Protein AF-A0A0M2U5V4-F1 (afdb_monomer)

Secondary structure (DSSP, 8-state):
-----HHHHHHHHHHHHHHH-TTHHHHHHHHHHHHHHHHHHHHHTTS---------

Mean predicted aligned error: 9.77 Å

Structure (mmCIF, N/CA/C/O backbone):
data_AF-A0A0M2U5V4-F1
#
_entry.id   AF-A0A0M2U5V4-F1
#
loop_
_atom_site.group_PDB
_atom_site.id
_atom_site.type_symbol
_atom_site.label_atom_id
_atom_site.label_alt_id
_atom_site.label_comp_id
_atom_site.label_asym_id
_atom_site.label_entity_id
_atom_site.label_seq_id
_atom_site.pdbx_PDB_ins_code
_atom_site.Cartn_x
_atom_site.Cartn_y
_atom_site.Cartn_z
_atom_site.occupancy
_atom_site.B_iso_or_equiv
_atom_site.auth_seq_id
_atom_site.auth_comp_id
_atom_site.auth_asym_id
_atom_site.auth_atom_id
_atom_site.pdbx_PDB_model_num
ATOM 1 N N . MET A 1 1 ? 27.525 -4.513 0.562 1.00 68.75 1 MET A N 1
ATOM 2 C CA . MET A 1 1 ? 26.244 -5.253 0.568 1.00 68.75 1 MET A CA 1
ATOM 3 C C . MET A 1 1 ? 25.290 -4.494 -0.340 1.00 68.75 1 MET A C 1
ATOM 5 O O . MET A 1 1 ? 25.273 -3.273 -0.211 1.00 68.75 1 MET A O 1
ATOM 9 N N . PRO A 1 2 ? 24.583 -5.138 -1.283 1.00 74.19 2 PRO A N 1
ATOM 10 C CA . PRO A 1 2 ? 23.587 -4.443 -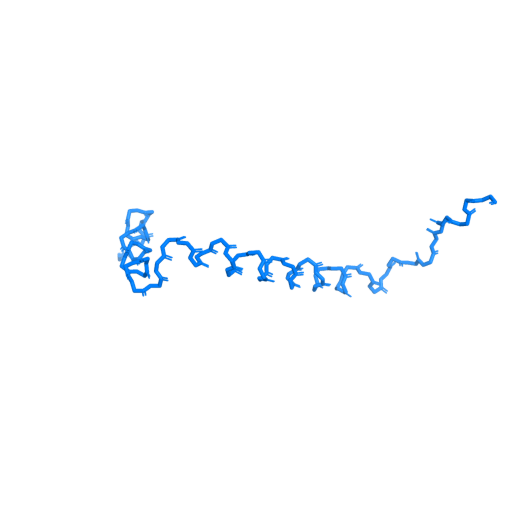2.093 1.00 74.19 2 PRO A CA 1
ATOM 11 C C . PRO A 1 2 ? 22.495 -3.916 -1.158 1.00 74.19 2 PRO A C 1
ATOM 13 O O . PRO A 1 2 ? 21.845 -4.685 -0.455 1.00 74.19 2 PRO A O 1
ATOM 16 N N . SER A 1 3 ? 22.373 -2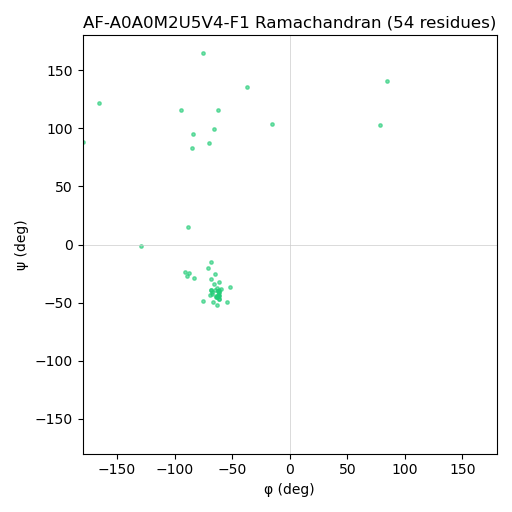.595 -1.084 1.00 80.00 3 SER A N 1
ATOM 17 C CA . SER A 1 3 ? 21.318 -1.933 -0.327 1.00 80.00 3 SER A CA 1
ATOM 18 C C . SER A 1 3 ? 20.196 -1.652 -1.309 1.00 80.00 3 SER A C 1
ATOM 20 O O . SER A 1 3 ? 20.408 -0.923 -2.277 1.00 80.00 3 SER A O 1
ATOM 22 N N . ILE A 1 4 ? 19.034 -2.268 -1.098 1.00 85.38 4 ILE A N 1
ATOM 23 C CA . ILE A 1 4 ? 17.848 -2.022 -1.918 1.00 85.38 4 ILE A CA 1
ATOM 24 C C . ILE A 1 4 ? 17.429 -0.574 -1.677 1.00 85.38 4 ILE A C 1
ATOM 26 O O . ILE A 1 4 ? 16.835 -0.234 -0.653 1.00 85.38 4 ILE A O 1
ATOM 30 N N . GLY A 1 5 ? 17.817 0.292 -2.608 1.00 91.56 5 GLY A N 1
ATOM 31 C CA . GLY A 1 5 ? 17.492 1.705 -2.559 1.00 91.56 5 GLY A CA 1
ATOM 32 C C . GLY A 1 5 ? 16.032 1.961 -2.941 1.00 91.56 5 GLY A C 1
ATOM 33 O O . GLY A 1 5 ? 15.393 1.114 -3.573 1.00 91.56 5 GLY A O 1
ATOM 34 N N . PRO A 1 6 ? 15.506 3.161 -2.635 1.00 94.12 6 PRO A N 1
ATOM 35 C CA . PRO A 1 6 ? 14.168 3.575 -3.061 1.00 94.12 6 PRO A CA 1
ATOM 36 C C . PRO A 1 6 ? 13.944 3.391 -4.570 1.00 94.12 6 PRO A C 1
ATOM 38 O O . PRO A 1 6 ? 12.871 2.970 -4.988 1.00 94.12 6 PRO A O 1
ATOM 41 N N . THR A 1 7 ? 14.978 3.635 -5.381 1.00 93.19 7 THR A N 1
ATOM 42 C CA . THR A 1 7 ? 14.959 3.445 -6.838 1.00 93.19 7 THR A CA 1
ATOM 43 C C . THR A 1 7 ? 14.709 1.991 -7.241 1.00 93.19 7 THR A C 1
ATOM 45 O O . THR A 1 7 ? 13.893 1.729 -8.121 1.00 93.19 7 THR A O 1
ATOM 48 N N . GLU A 1 8 ? 15.373 1.037 -6.585 1.00 93.00 8 GLU A N 1
ATOM 49 C CA . GLU A 1 8 ? 15.227 -0.390 -6.889 1.00 93.00 8 GLU A CA 1
ATOM 50 C C . GLU A 1 8 ? 13.831 -0.893 -6.504 1.00 93.00 8 GLU A C 1
ATOM 52 O O . GLU A 1 8 ? 13.197 -1.640 -7.251 1.00 93.00 8 GLU A O 1
ATOM 57 N N . LEU A 1 9 ? 13.310 -0.415 -5.369 1.00 94.06 9 LEU A N 1
ATOM 58 C CA . LEU A 1 9 ? 11.957 -0.720 -4.906 1.00 94.06 9 LEU A CA 1
ATOM 59 C C . LEU A 1 9 ? 10.909 -0.207 -5.906 1.00 94.06 9 LEU A C 1
ATOM 61 O O . LEU A 1 9 ? 9.989 -0.943 -6.258 1.00 94.06 9 LEU A O 1
ATOM 65 N N . VAL A 1 10 ? 11.077 1.013 -6.429 1.00 94.50 10 VAL A N 1
ATOM 66 C CA . VAL A 1 10 ? 10.202 1.567 -7.478 1.00 94.50 10 VAL A CA 1
ATOM 67 C C . VAL A 1 10 ? 10.248 0.725 -8.754 1.00 94.50 10 VAL A C 1
ATOM 69 O O . VAL A 1 10 ? 9.205 0.507 -9.365 1.00 94.50 10 VAL A O 1
ATOM 72 N N . LEU A 1 11 ? 11.415 0.209 -9.144 1.00 95.25 11 LEU A N 1
ATOM 73 C CA . LEU A 1 11 ? 11.559 -0.623 -10.342 1.00 95.25 11 LEU A CA 1
ATOM 74 C C . LEU A 1 11 ? 10.836 -1.971 -10.188 1.00 95.25 11 LEU A C 1
ATOM 76 O O . LEU A 1 11 ? 10.104 -2.391 -11.085 1.00 95.25 11 LEU A O 1
ATOM 80 N N . ILE A 1 12 ? 10.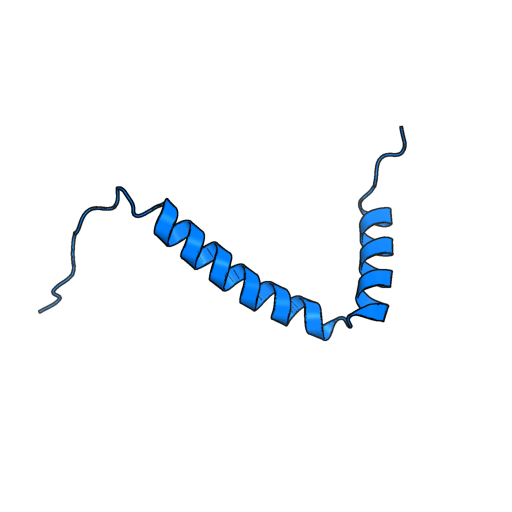955 -2.606 -9.019 1.00 94.31 12 ILE A N 1
ATOM 81 C CA . ILE A 1 12 ? 10.197 -3.820 -8.676 1.00 94.31 12 ILE A CA 1
ATOM 82 C C . ILE A 1 12 ? 8.693 -3.528 -8.659 1.00 94.31 12 ILE A C 1
ATOM 84 O O . ILE A 1 12 ? 7.902 -4.291 -9.216 1.00 94.31 12 ILE A O 1
ATOM 88 N N . LEU A 1 13 ? 8.290 -2.407 -8.056 1.00 94.06 13 LEU A N 1
ATOM 89 C CA . LEU A 1 13 ? 6.894 -1.988 -8.002 1.00 94.06 13 LEU A CA 1
ATOM 90 C C . LEU A 1 13 ? 6.338 -1.736 -9.409 1.00 94.06 13 LEU A C 1
ATOM 92 O O . LEU A 1 13 ? 5.225 -2.157 -9.695 1.00 94.06 13 LEU A O 1
ATOM 96 N N . ALA A 1 14 ? 7.113 -1.131 -10.309 1.00 95.19 14 ALA A N 1
ATOM 97 C CA . ALA A 1 14 ? 6.721 -0.927 -11.700 1.00 95.19 14 ALA A CA 1
ATOM 98 C C . ALA A 1 14 ? 6.484 -2.258 -12.436 1.00 95.19 14 A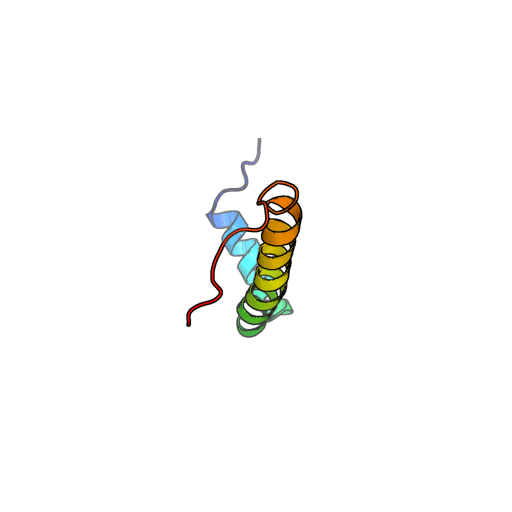LA A C 1
ATOM 100 O O . ALA A 1 14 ? 5.473 -2.401 -13.122 1.00 95.19 14 ALA A O 1
ATOM 101 N N . LEU A 1 15 ? 7.349 -3.261 -12.249 1.00 96.19 15 LEU A N 1
ATOM 102 C CA . LEU A 1 15 ? 7.144 -4.599 -12.821 1.00 96.19 15 LEU A CA 1
ATOM 103 C C . LEU A 1 15 ? 5.900 -5.285 -12.245 1.00 96.19 15 LEU A C 1
ATOM 105 O O . LEU A 1 15 ? 5.085 -5.828 -12.992 1.00 96.19 15 LEU A O 1
ATOM 109 N N . ALA A 1 16 ? 5.710 -5.206 -10.928 1.00 94.81 16 ALA A N 1
ATOM 110 C CA . ALA A 1 16 ? 4.506 -5.709 -10.277 1.00 94.81 16 ALA A CA 1
ATOM 111 C C . ALA A 1 16 ? 3.248 -5.003 -10.810 1.00 94.81 16 ALA A C 1
ATOM 113 O O . ALA A 1 16 ? 2.229 -5.645 -11.044 1.00 94.81 16 ALA A O 1
ATOM 114 N N . LEU A 1 17 ? 3.325 -3.697 -11.070 1.00 94.81 17 LEU A N 1
ATOM 115 C CA . LEU A 1 17 ? 2.241 -2.908 -11.645 1.00 94.81 17 LEU A CA 1
ATOM 116 C C . LEU A 1 17 ? 1.924 -3.256 -13.094 1.00 94.81 17 LEU A C 1
ATOM 118 O O . LEU A 1 17 ? 0.774 -3.113 -13.492 1.00 94.81 17 LEU A O 1
ATOM 122 N N . ILE A 1 18 ? 2.892 -3.712 -13.882 1.00 95.25 18 ILE A N 1
ATOM 123 C CA . ILE A 1 18 ? 2.625 -4.199 -15.240 1.00 95.25 18 ILE A CA 1
ATOM 124 C C . ILE A 1 18 ? 1.818 -5.503 -15.182 1.00 95.25 18 ILE A C 1
ATOM 126 O O . ILE A 1 18 ? 0.888 -5.683 -15.963 1.00 95.25 18 ILE A O 1
ATOM 130 N N . ILE A 1 19 ? 2.130 -6.386 -14.229 1.00 94.75 19 ILE A N 1
ATOM 131 C CA . ILE A 1 19 ? 1.442 -7.675 -14.060 1.00 94.75 19 ILE A CA 1
ATOM 132 C C . ILE A 1 19 ? 0.056 -7.490 -13.426 1.00 94.75 19 ILE A C 1
ATOM 134 O O . ILE A 1 19 ? -0.932 -8.043 -13.903 1.00 94.75 19 ILE A O 1
ATOM 138 N N . PHE A 1 20 ? -0.026 -6.721 -12.339 1.00 92.00 20 PHE A N 1
ATOM 139 C CA . PHE A 1 20 ? -1.251 -6.550 -11.556 1.00 92.00 20 PHE A CA 1
ATOM 140 C C . PHE A 1 20 ? -2.109 -5.360 -12.010 1.00 92.00 20 PHE A C 1
ATOM 142 O O . PHE A 1 20 ? -3.314 -5.354 -11.777 1.00 92.00 20 PHE A O 1
ATOM 149 N N . GLY A 1 21 ? -1.522 -4.358 -12.661 1.00 92.44 21 GLY A N 1
ATOM 150 C CA . GLY A 1 21 ? -2.171 -3.105 -13.047 1.00 92.44 21 GLY A CA 1
ATOM 151 C C . GLY A 1 21 ? -2.186 -2.047 -11.924 1.00 92.44 21 GLY A C 1
ATOM 152 O O . GLY A 1 21 ? -2.482 -2.369 -10.769 1.00 92.44 21 GLY A O 1
ATOM 153 N N . PRO A 1 22 ? -1.968 -0.750 -12.231 1.00 89.56 22 PRO A N 1
ATOM 154 C CA . PRO A 1 22 ? -1.970 0.328 -11.230 1.00 89.56 22 PRO A CA 1
ATOM 155 C C . PRO A 1 22 ? -3.325 0.547 -10.557 1.00 89.56 22 PRO A C 1
ATOM 157 O O . PRO A 1 22 ? -3.376 0.990 -9.413 1.00 89.56 22 PRO A O 1
ATOM 160 N N . GLY A 1 23 ? -4.424 0.179 -11.220 1.00 91.56 23 GLY A N 1
ATOM 161 C CA . GLY A 1 23 ? -5.767 0.249 -10.644 1.00 91.56 23 GLY A CA 1
ATOM 162 C C . GLY A 1 23 ? -6.033 -0.784 -9.544 1.00 91.56 23 GLY A C 1
ATOM 163 O O . GLY A 1 23 ? -6.919 -0.567 -8.725 1.00 91.56 23 GLY A O 1
ATOM 164 N N . LYS A 1 24 ? -5.266 -1.884 -9.472 1.00 89.25 24 LYS A N 1
ATOM 165 C CA . LYS A 1 24 ? -5.475 -2.934 -8.459 1.00 89.25 24 LYS A CA 1
ATOM 166 C C . LYS A 1 24 ? -4.821 -2.614 -7.116 1.00 89.25 24 LYS A C 1
ATOM 168 O O . LYS A 1 24 ? -5.353 -3.018 -6.086 1.00 89.25 24 LYS A O 1
ATOM 173 N N . LEU A 1 25 ? -3.722 -1.854 -7.099 1.00 91.69 25 LEU A N 1
ATOM 174 C CA . LEU A 1 25 ? -3.079 -1.410 -5.855 1.00 91.69 25 LEU A CA 1
ATOM 175 C C . LEU A 1 25 ? -4.025 -0.679 -4.885 1.00 91.69 25 LEU A C 1
ATOM 177 O O . LEU A 1 25 ? -4.039 -1.050 -3.711 1.00 91.69 25 LEU A O 1
ATOM 181 N N . PRO A 1 26 ? -4.821 0.328 -5.305 1.00 90.06 26 PRO A N 1
ATOM 182 C CA . PRO A 1 26 ? -5.723 1.018 -4.388 1.00 90.06 26 PRO A CA 1
ATOM 183 C C . PRO A 1 26 ? -6.836 0.108 -3.856 1.00 90.06 26 PRO A C 1
ATOM 185 O O . PRO A 1 26 ? -7.209 0.252 -2.696 1.00 90.06 26 PRO A O 1
ATOM 188 N N . ASP A 1 27 ? -7.347 -0.842 -4.644 1.00 92.88 27 ASP A N 1
ATOM 189 C CA . ASP A 1 27 ? -8.365 -1.795 -4.173 1.00 92.88 27 ASP A CA 1
ATOM 190 C C . ASP A 1 27 ? -7.803 -2.786 -3.147 1.00 92.88 27 ASP A C 1
ATOM 192 O O . ASP A 1 27 ? -8.424 -3.022 -2.102 1.00 92.88 27 ASP A O 1
ATOM 196 N N . VAL A 1 28 ? -6.601 -3.316 -3.400 1.00 92.19 28 VAL A N 1
ATOM 197 C CA . VAL A 1 28 ? -5.883 -4.166 -2.439 1.00 92.19 28 VAL A CA 1
ATOM 198 C C . VAL A 1 28 ? -5.591 -3.375 -1.164 1.00 92.19 28 VAL A C 1
ATOM 200 O O . VAL A 1 28 ? -5.916 -3.840 -0.074 1.00 92.19 28 VAL A O 1
ATOM 203 N N . GLY A 1 29 ? -5.076 -2.148 -1.280 1.00 93.69 29 GLY A N 1
ATOM 204 C CA . GLY A 1 29 ? -4.786 -1.277 -0.140 1.00 93.69 29 GLY A CA 1
ATOM 205 C C . GLY A 1 29 ? -6.024 -0.908 0.684 1.00 93.69 29 GLY A C 1
ATOM 206 O O . GLY A 1 29 ? -5.965 -0.938 1.911 1.00 93.69 29 GLY A O 1
ATOM 207 N N . LYS A 1 30 ? -7.166 -0.619 0.046 1.00 94.56 30 LYS A N 1
ATOM 208 C CA . LYS A 1 30 ? -8.441 -0.359 0.741 1.00 94.56 30 LYS A CA 1
ATOM 209 C C . LYS A 1 30 ? -8.927 -1.582 1.515 1.00 94.56 30 LYS A C 1
ATOM 211 O O . LYS A 1 30 ? -9.332 -1.450 2.670 1.00 94.56 30 LYS A O 1
ATOM 216 N N . SER A 1 31 ? -8.870 -2.759 0.894 1.00 94.62 31 SER A N 1
ATOM 217 C CA . SER A 1 31 ? -9.322 -4.016 1.504 1.00 94.62 31 SER A CA 1
ATOM 218 C C . SER A 1 31 ? -8.436 -4.394 2.690 1.00 94.62 31 SER A C 1
ATOM 220 O O . SER A 1 31 ? -8.927 -4.597 3.799 1.00 94.62 31 SER A O 1
ATOM 222 N N . PHE A 1 32 ? -7.119 -4.374 2.482 1.00 95.50 32 PHE A N 1
ATOM 223 C CA . PHE A 1 32 ? -6.128 -4.670 3.513 1.00 95.50 32 PHE A CA 1
ATOM 224 C C . PHE A 1 32 ? -6.149 -3.625 4.635 1.00 95.50 32 PHE A C 1
ATOM 226 O O . PHE A 1 32 ? -6.064 -3.965 5.811 1.00 95.50 32 PHE A O 1
ATOM 233 N N . GLY A 1 33 ? -6.333 -2.347 4.294 1.00 94.56 33 GLY A N 1
ATOM 234 C CA . GLY A 1 33 ? -6.449 -1.254 5.256 1.00 94.56 33 GLY A CA 1
ATOM 235 C C . GLY A 1 33 ? -7.673 -1.390 6.159 1.00 94.56 33 GLY A C 1
ATOM 236 O O . GLY A 1 33 ? -7.580 -1.115 7.356 1.00 94.56 33 GLY A O 1
ATOM 237 N N . LYS A 1 34 ? -8.803 -1.871 5.626 1.00 95.06 34 LYS A N 1
ATOM 238 C CA . LYS A 1 34 ? -9.988 -2.186 6.433 1.00 95.06 34 LYS A CA 1
ATOM 239 C C . LYS A 1 34 ? -9.694 -3.321 7.420 1.00 95.06 34 LYS A C 1
ATOM 241 O O . LYS A 1 34 ? -9.974 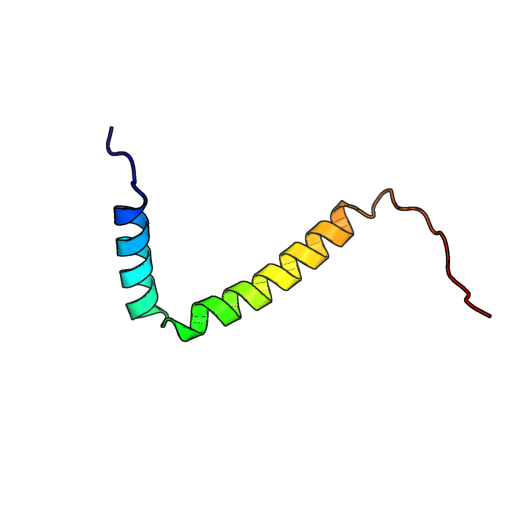-3.160 8.606 1.00 95.06 34 LYS A O 1
ATOM 246 N N . THR A 1 35 ? -9.032 -4.388 6.969 1.00 95.19 35 THR A N 1
ATOM 247 C CA . THR A 1 35 ? -8.595 -5.497 7.834 1.00 95.19 35 THR A 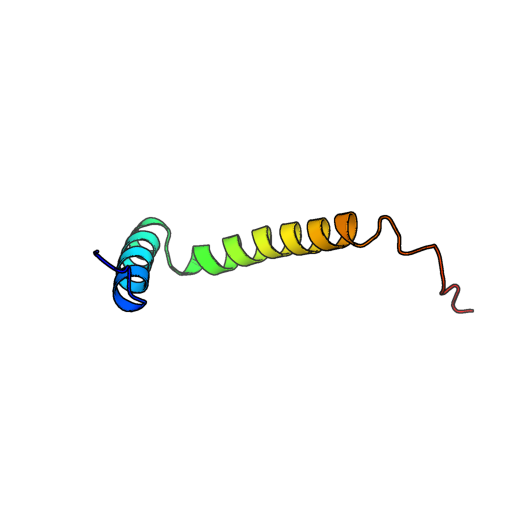CA 1
ATOM 248 C C . THR A 1 35 ? -7.615 -5.040 8.912 1.00 95.19 35 THR A C 1
ATOM 250 O O . THR A 1 35 ? -7.815 -5.361 10.077 1.00 95.19 35 THR A O 1
ATOM 253 N N . ILE A 1 36 ? -6.592 -4.246 8.577 1.00 95.44 36 ILE A N 1
ATOM 254 C CA . ILE A 1 36 ? -5.643 -3.706 9.567 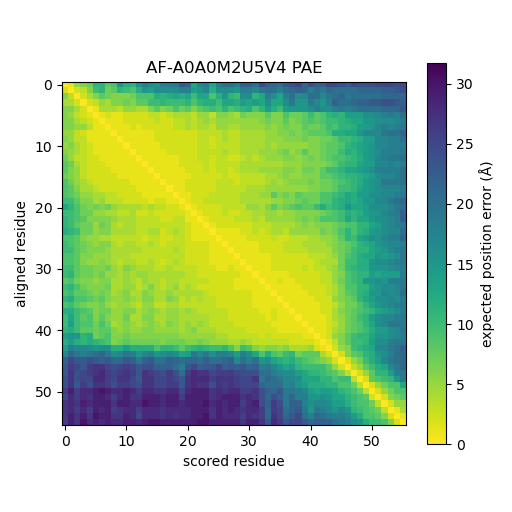1.00 95.44 36 ILE A CA 1
ATOM 255 C C . ILE A 1 36 ? -6.362 -2.801 10.572 1.00 95.44 36 ILE A C 1
ATOM 257 O O . ILE A 1 36 ? -6.062 -2.847 11.763 1.00 95.44 36 ILE A O 1
ATOM 261 N N . LYS A 1 37 ? -7.320 -1.982 10.125 1.00 93.00 37 LYS A N 1
ATOM 262 C CA . LYS A 1 37 ? -8.110 -1.111 11.005 1.00 93.00 37 LYS A CA 1
ATOM 263 C C . LYS A 1 37 ? -8.948 -1.922 11.994 1.00 93.00 37 LYS A C 1
ATOM 265 O O . LYS A 1 37 ? -8.965 -1.591 13.178 1.00 93.00 37 LYS A O 1
ATOM 270 N N . GLU A 1 38 ? -9.617 -2.968 11.522 1.00 91.31 38 GLU A N 1
ATOM 271 C CA . GLU A 1 38 ? -10.402 -3.882 12.359 1.00 91.31 38 GLU A CA 1
ATOM 272 C C . GLU A 1 38 ? -9.503 -4.704 13.294 1.00 91.31 38 GLU A C 1
ATOM 274 O O . GLU A 1 38 ? -9.800 -4.809 14.480 1.00 91.31 38 GLU A O 1
ATOM 279 N N . PHE A 1 39 ? -8.351 -5.179 12.814 1.00 93.25 39 PHE A N 1
ATOM 280 C CA . PHE A 1 39 ? -7.348 -5.884 13.617 1.00 93.25 39 PHE A CA 1
ATOM 281 C C . PHE A 1 39 ? -6.770 -4.995 14.723 1.00 93.25 39 PHE A C 1
ATOM 283 O O . PHE A 1 39 ? -6.676 -5.411 15.878 1.00 93.25 39 PHE A O 1
ATOM 290 N N . LYS A 1 40 ? -6.435 -3.739 14.396 1.00 89.88 40 LYS A N 1
ATOM 291 C CA . LYS A 1 40 ? -5.992 -2.734 15.368 1.00 89.88 40 LYS A CA 1
ATOM 292 C C . LYS A 1 40 ? -7.082 -2.449 16.391 1.00 89.88 40 LYS A C 1
ATOM 294 O O . LYS A 1 40 ? -6.758 -2.315 17.561 1.00 89.88 40 LYS A O 1
ATOM 299 N N . LYS A 1 41 ? -8.349 -2.367 15.976 1.00 88.19 41 LYS A N 1
ATOM 300 C CA . LYS A 1 41 ? -9.475 -2.187 16.897 1.00 88.19 41 LYS A CA 1
ATOM 301 C C . LYS A 1 41 ? -9.594 -3.379 17.848 1.00 88.19 41 LYS A C 1
ATOM 303 O O . LYS A 1 41 ? -9.521 -3.188 19.048 1.00 88.19 41 LYS A O 1
ATOM 308 N N . ALA A 1 42 ? -9.631 -4.602 17.326 1.00 86.88 42 ALA A N 1
ATOM 309 C CA . ALA A 1 42 ? -9.724 -5.823 18.128 1.00 86.88 42 ALA A CA 1
ATOM 310 C C . ALA A 1 42 ? -8.527 -6.035 19.077 1.00 86.88 42 ALA A C 1
ATOM 312 O O . ALA A 1 42 ? -8.692 -6.589 20.158 1.00 86.88 42 ALA A O 1
ATOM 313 N N . THR A 1 43 ? -7.331 -5.588 18.683 1.00 87.38 43 THR A N 1
ATOM 314 C CA . THR A 1 43 ? -6.100 -5.722 19.484 1.00 87.38 43 THR A CA 1
ATOM 315 C C . THR A 1 43 ? -5.900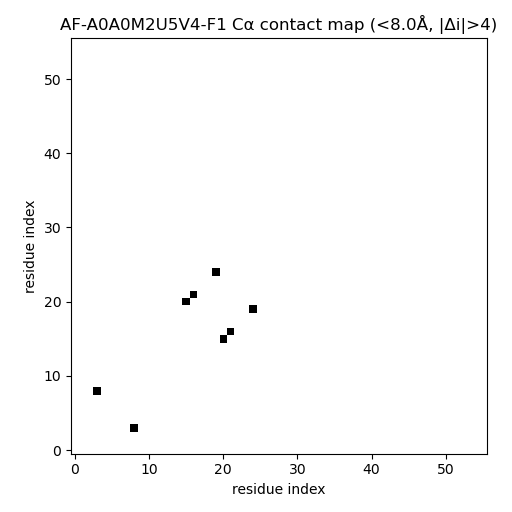 -4.556 20.460 1.00 87.38 43 THR A C 1
ATOM 317 O O . THR A 1 43 ? -5.235 -4.719 21.478 1.00 87.38 43 THR A O 1
ATOM 320 N N . SER A 1 44 ? -6.471 -3.381 20.177 1.00 81.56 44 SER A N 1
ATOM 321 C CA . SER A 1 44 ? -6.433 -2.205 21.060 1.00 81.56 44 SER A CA 1
ATOM 322 C C . SER A 1 44 ? -7.597 -2.175 22.060 1.00 81.56 44 SER A C 1
ATOM 324 O O . SER A 1 44 ? -7.429 -1.620 23.142 1.00 81.56 44 SER A O 1
ATOM 326 N N . ASP A 1 45 ? -8.737 -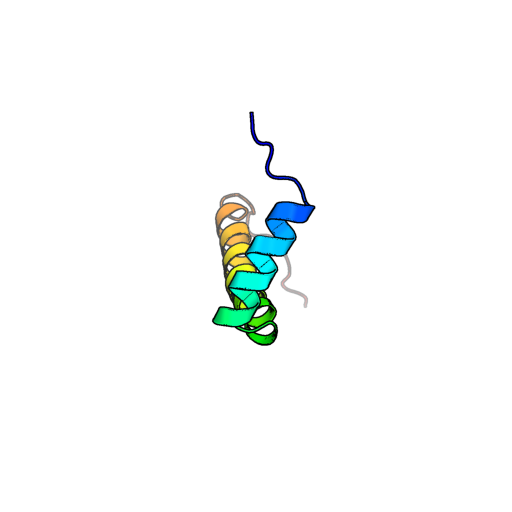2.790 21.726 1.00 68.06 45 ASP A N 1
ATOM 327 C CA . ASP A 1 45 ? -9.938 -2.893 22.570 1.00 68.06 45 ASP A CA 1
ATOM 328 C C . ASP A 1 45 ? -10.019 -4.102 23.549 1.00 68.06 45 ASP A C 1
ATOM 330 O O . ASP A 1 45 ? -11.090 -4.306 24.114 1.00 68.06 45 ASP A O 1
ATOM 334 N N . PRO A 1 46 ? -8.968 -4.888 23.885 1.00 60.44 46 PRO A N 1
ATOM 335 C CA . PRO A 1 46 ? -9.032 -5.788 25.046 1.00 60.44 46 PRO A CA 1
ATOM 336 C C . PRO A 1 46 ? -9.084 -5.054 26.401 1.00 60.44 46 PRO A C 1
ATOM 338 O O . PRO A 1 46 ? -9.388 -5.675 27.414 1.00 60.44 46 PRO A O 1
ATOM 341 N N . PHE A 1 47 ? -8.768 -3.750 26.432 1.00 59.75 47 PHE A N 1
ATOM 342 C CA . PHE A 1 47 ? -8.680 -2.928 27.653 1.00 59.75 47 PHE A CA 1
ATOM 343 C C . PHE A 1 47 ? -9.467 -1.611 27.589 1.00 59.75 47 PHE A C 1
ATOM 345 O O . PHE A 1 47 ? -9.478 -0.858 28.563 1.00 59.75 47 PHE A O 1
ATOM 352 N N . ALA A 1 48 ? -10.126 -1.311 26.467 1.00 58.88 48 ALA A N 1
ATOM 353 C CA . ALA A 1 48 ? -11.027 -0.171 26.374 1.00 58.88 48 ALA A CA 1
ATOM 354 C C . ALA A 1 48 ? -12.399 -0.611 26.883 1.00 58.88 48 ALA A C 1
ATOM 356 O O . ALA A 1 48 ? -13.271 -1.040 26.131 1.00 58.88 48 ALA A O 1
ATOM 357 N N . SER A 1 49 ? -12.517 -0.566 28.205 1.00 54.38 49 SER A N 1
ATOM 358 C CA . SER A 1 49 ? -13.761 -0.635 28.946 1.00 54.38 49 SER A CA 1
ATOM 359 C C . SER A 1 49 ? -14.887 0.104 28.230 1.00 54.38 49 SER A C 1
ATOM 361 O O . SER A 1 49 ? -14.721 1.236 27.775 1.00 54.38 49 SER A O 1
ATOM 363 N N . ASP A 1 50 ? -16.035 -0.563 28.200 1.00 62.88 50 ASP A N 1
ATOM 364 C CA . ASP A 1 50 ? -17.358 0.026 28.343 1.00 62.88 50 ASP A CA 1
ATOM 365 C C . ASP A 1 50 ? -17.304 1.456 28.916 1.00 62.88 50 ASP A C 1
ATOM 367 O O . ASP A 1 50 ? -17.020 1.645 30.098 1.00 62.88 50 ASP A O 1
ATOM 371 N N . HIS A 1 51 ? -17.494 2.472 28.066 1.00 55.69 51 HIS A N 1
ATOM 372 C CA . HIS A 1 51 ? -17.997 3.767 28.511 1.00 55.69 51 HIS A CA 1
ATOM 373 C C . HIS A 1 51 ? -18.475 4.661 27.356 1.00 55.69 51 HIS A C 1
ATOM 375 O O . HIS A 1 51 ? -17.697 5.157 26.541 1.00 55.69 51 HIS A O 1
ATOM 381 N N . THR A 1 52 ? -19.753 5.028 27.476 1.00 56.38 52 THR A N 1
ATOM 382 C CA . THR A 1 52 ? -20.392 6.277 27.024 1.00 56.38 52 THR A CA 1
ATOM 383 C C . THR A 1 52 ? -20.719 6.393 25.532 1.00 56.38 52 THR A C 1
ATOM 385 O O . THR A 1 52 ? -19.883 6.787 24.720 1.00 56.38 52 THR A O 1
ATOM 388 N N . LYS A 1 53 ? -22.004 6.217 25.201 1.00 50.94 53 LYS A N 1
ATOM 389 C CA . LYS A 1 53 ? -22.944 7.345 25.020 1.00 50.94 53 LYS A CA 1
ATOM 390 C C . LYS A 1 53 ? -24.336 6.823 24.650 1.00 50.94 53 LYS A C 1
ATOM 392 O O . LYS A 1 53 ? -24.686 6.713 23.480 1.00 50.94 53 LYS A O 1
ATOM 397 N N . ASP A 1 54 ? -25.123 6.545 25.685 1.00 51.81 54 ASP A N 1
ATOM 398 C CA . ASP A 1 54 ? -26.569 6.743 25.640 1.00 51.81 54 ASP A CA 1
ATOM 399 C C . ASP A 1 54 ? -26.810 8.260 25.631 1.00 51.81 54 ASP A C 1
ATOM 401 O O . ASP A 1 54 ? -26.896 8.912 26.673 1.00 51.81 54 ASP A O 1
ATOM 405 N N . ASP A 1 55 ? -26.815 8.849 24.437 1.00 61.22 55 ASP A N 1
ATOM 406 C CA . ASP A 1 55 ? -27.245 10.228 24.232 1.00 61.22 55 ASP A CA 1
ATOM 407 C C . ASP A 1 55 ? -28.783 10.251 24.088 1.00 61.22 55 ASP A C 1
ATOM 409 O O . ASP A 1 55 ? -29.304 10.094 22.988 1.00 61.22 55 ASP A O 1
ATOM 413 N N . LYS A 1 56 ? -29.450 10.511 25.224 1.00 49.47 56 LYS A N 1
ATOM 414 C CA . LYS A 1 56 ? -30.778 11.143 25.416 1.00 49.47 56 LYS A CA 1
ATOM 415 C C . LYS A 1 56 ? -32.070 10.402 25.041 1.00 49.47 56 LYS A C 1
ATOM 417 O O . LYS A 1 56 ? -32.330 10.135 23.851 1.00 49.47 56 LYS A O 1
#

Radius of gyration: 19.53 Å; Cα contacts (8 Å, |Δi|>4): 4; chains: 1; bounding box: 57×19×44 Å

pLDDT: mean 84.02, std 14.91, range [49.47, 96.19]

Solvent-accessible surface area (backbone atoms only — not comparable to full-atom values): 3543 Å² total; per-residue (Å²): 128,94,70,86,43,75,69,55,53,50,52,53,48,51,55,50,29,69,76,64,35,73,78,45,52,60,57,52,48,53,54,51,47,51,51,51,51,52,50,50,45,64,69,61,49,81,75,62,67,94,77,89,78,91,80,128

Foldseek 3Di:
DDDCDPVNVVVVVVVVCVVQNPVVVVVVCVVVVVVVVVVCCVVVPPPPDDDDDPDD

Sequence (56 aa):
MPSIGPTELVLILALALIIFGPGKLPDVGKSFGKTIKEFKKATSDPFASDHTKDDK